Protein AF-A0AAU2DUT3-F1 (afdb_monomer_lite)

Radius of gyration: 10.81 Å; chains: 1; bounding box: 25×24×27 Å

Sequence (73 aa):
MIIITGPQSTSDELEALDDVASILNAVPAFSAALQWAVATALYCMAGWESCPLAVADVTIAEAFGLAVHYLSV

Foldseek 3Di:
DEEEEEDDPDPVRVVVQVVVCVVVVHHYPPDPPDDLVPHQAYEYEPHLVVPPVSVVVVVSCVVVVHHYHYDDD

Structure (mmCIF, N/CA/C/O backbone):
data_AF-A0AAU2DUT3-F1
#
_entry.id   AF-A0AAU2DUT3-F1
#
loop_
_atom_site.group_PDB
_atom_site.id
_atom_site.type_symbol
_atom_site.label_atom_id
_atom_site.label_alt_id
_atom_site.label_comp_id
_atom_site.label_asym_id
_atom_site.label_entity_id
_atom_site.label_seq_id
_atom_site.pdbx_PDB_ins_code
_atom_site.Cartn_x
_atom_site.Cartn_y
_atom_site.Cartn_z
_atom_site.occupancy
_atom_site.B_iso_or_equiv
_atom_site.auth_seq_id
_atom_site.auth_comp_id
_atom_site.auth_asym_id
_atom_site.auth_atom_id
_atom_site.pdbx_PDB_model_num
ATOM 1 N N . MET A 1 1 ? -9.945 -3.560 4.050 1.00 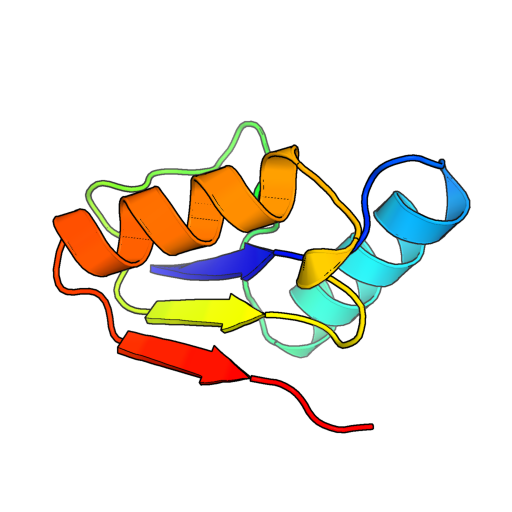91.94 1 MET A N 1
ATOM 2 C CA . MET A 1 1 ? -9.275 -3.872 2.765 1.00 91.94 1 MET A CA 1
ATOM 3 C C . MET A 1 1 ? -7.791 -3.627 2.959 1.00 91.94 1 MET A C 1
ATOM 5 O O . MET A 1 1 ? -7.445 -2.624 3.570 1.00 91.94 1 MET A O 1
ATOM 9 N N . ILE A 1 2 ? -6.926 -4.532 2.512 1.00 96.56 2 ILE A N 1
ATOM 10 C CA . ILE A 1 2 ? -5.476 -4.314 2.580 1.00 96.56 2 ILE A CA 1
ATOM 11 C C . ILE A 1 2 ? -5.034 -3.714 1.248 1.00 96.56 2 ILE A C 1
ATOM 13 O O . ILE A 1 2 ? -5.413 -4.234 0.200 1.00 96.56 2 ILE A O 1
ATOM 17 N N . ILE A 1 3 ? -4.285 -2.614 1.299 1.00 98.00 3 ILE A N 1
ATOM 18 C CA . ILE A 1 3 ? -3.665 -1.997 0.124 1.00 98.00 3 ILE A CA 1
ATOM 19 C C . ILE A 1 3 ? -2.201 -2.420 0.083 1.00 98.00 3 ILE A C 1
ATOM 21 O O . ILE A 1 3 ? -1.565 -2.518 1.134 1.00 98.00 3 ILE A O 1
ATOM 25 N N . ILE A 1 4 ? -1.661 -2.635 -1.114 1.00 98.19 4 ILE A N 1
ATOM 26 C CA . ILE A 1 4 ? -0.218 -2.726 -1.331 1.00 98.19 4 ILE A CA 1
ATOM 27 C C . ILE A 1 4 ? 0.244 -1.651 -2.316 1.00 98.19 4 ILE A C 1
ATOM 29 O O . ILE A 1 4 ? -0.415 -1.393 -3.322 1.00 98.19 4 ILE A O 1
ATOM 33 N N . THR A 1 5 ? 1.371 -1.018 -2.012 1.00 98.00 5 THR A N 1
ATOM 34 C CA . THR A 1 5 ? 2.061 -0.068 -2.887 1.00 98.00 5 THR A CA 1
ATOM 35 C C . THR A 1 5 ? 3.529 -0.462 -3.045 1.00 98.00 5 THR A C 1
ATOM 37 O O . THR A 1 5 ? 4.064 -1.271 -2.280 1.00 98.00 5 THR A O 1
ATOM 40 N N . GLY A 1 6 ? 4.192 0.098 -4.047 1.00 97.31 6 GLY A N 1
ATOM 41 C CA . GLY A 1 6 ? 5.558 -0.250 -4.403 1.00 97.31 6 GLY A CA 1
ATOM 42 C C . GLY A 1 6 ? 6.052 0.515 -5.625 1.00 97.31 6 GLY A C 1
ATOM 43 O O . GLY A 1 6 ? 5.392 1.448 -6.084 1.00 97.31 6 GLY A O 1
ATOM 44 N N . PRO A 1 7 ? 7.217 0.135 -6.169 1.00 96.38 7 PRO A N 1
ATOM 45 C CA . PRO A 1 7 ? 7.640 0.584 -7.490 1.00 96.38 7 PRO A CA 1
ATOM 46 C C . PRO A 1 7 ? 6.527 0.372 -8.528 1.00 96.38 7 PRO A C 1
ATOM 48 O O . PRO A 1 7 ? 5.883 -0.673 -8.545 1.00 96.38 7 PRO A O 1
ATOM 51 N N . GLN A 1 8 ? 6.277 1.381 -9.363 1.00 95.31 8 GLN A N 1
ATOM 52 C CA . GLN A 1 8 ? 5.212 1.367 -10.379 1.00 95.31 8 GLN A CA 1
ATOM 53 C C . GLN A 1 8 ? 5.508 2.318 -11.554 1.00 95.31 8 GLN A C 1
ATOM 55 O O . GLN A 1 8 ? 4.613 2.898 -12.167 1.00 95.31 8 GLN A O 1
ATOM 60 N N . SER A 1 9 ? 6.790 2.525 -11.843 1.00 93.25 9 SER A N 1
ATOM 61 C CA . SER A 1 9 ? 7.298 3.382 -12.919 1.00 93.25 9 SER A CA 1
ATOM 62 C C . SER A 1 9 ? 7.429 2.636 -14.250 1.00 93.25 9 SER A C 1
ATOM 64 O O . SER A 1 9 ? 7.528 3.269 -15.301 1.00 93.25 9 SER A O 1
ATOM 66 N N . THR A 1 10 ? 7.451 1.301 -14.217 1.00 94.62 10 THR A N 1
ATOM 67 C CA . THR A 1 10 ? 7.601 0.432 -15.394 1.00 94.62 10 THR A CA 1
ATOM 68 C C . THR A 1 10 ? 6.530 -0.661 -15.424 1.00 94.62 10 THR A C 1
ATOM 70 O O . THR A 1 10 ? 5.858 -0.909 -14.424 1.00 94.62 10 THR A O 1
ATOM 73 N N . SER A 1 11 ? 6.358 -1.322 -16.574 1.00 95.75 11 SER A N 1
ATOM 74 C CA . SER A 1 11 ? 5.457 -2.478 -16.700 1.00 95.75 11 SER A CA 1
ATOM 75 C C . SER A 1 11 ? 5.851 -3.616 -15.768 1.00 95.75 11 SER A C 1
ATOM 77 O O . SER A 1 11 ? 4.985 -4.201 -15.132 1.00 95.75 11 SER A O 1
ATOM 79 N N . ASP A 1 12 ? 7.150 -3.883 -15.661 1.00 96.56 12 ASP A N 1
ATOM 80 C CA . ASP A 1 12 ? 7.687 -4.998 -14.881 1.00 96.56 12 ASP A CA 1
ATOM 81 C C . ASP A 1 12 ? 7.494 -4.742 -13.380 1.00 96.56 12 ASP A C 1
ATOM 83 O O . ASP A 1 12 ? 7.188 -5.650 -12.613 1.00 96.56 12 ASP A O 1
ATOM 87 N N . GLU A 1 13 ? 7.617 -3.480 -12.958 1.00 95.44 13 GLU A N 1
ATOM 88 C CA . GLU A 1 13 ? 7.310 -3.059 -11.590 1.00 95.44 13 GLU A CA 1
ATOM 89 C C . GLU A 1 13 ? 5.817 -3.210 -11.265 1.00 95.44 13 GLU A C 1
ATOM 91 O O . GLU A 1 13 ? 5.468 -3.683 -10.185 1.00 95.44 13 GLU A O 1
ATOM 96 N N . LEU A 1 14 ? 4.935 -2.859 -12.207 1.00 96.00 14 LEU A N 1
ATOM 97 C CA . LEU A 1 14 ? 3.490 -3.044 -12.054 1.00 96.00 14 LEU A CA 1
ATOM 98 C C . LEU A 1 14 ? 3.103 -4.527 -11.980 1.00 96.00 14 LEU A C 1
ATOM 100 O O . LEU A 1 14 ? 2.278 -4.885 -11.144 1.00 96.00 14 LEU A O 1
ATOM 104 N N . GLU A 1 15 ? 3.699 -5.376 -12.821 1.00 96.88 15 GLU A N 1
ATOM 105 C CA . GLU A 1 15 ? 3.479 -6.829 -12.811 1.00 96.88 15 GLU A CA 1
ATOM 106 C C . GLU A 1 15 ? 3.952 -7.443 -11.488 1.00 96.88 15 GLU A C 1
ATOM 108 O O . GLU A 1 15 ? 3.193 -8.153 -10.834 1.00 96.88 15 GLU A O 1
ATOM 113 N N . ALA A 1 16 ? 5.147 -7.075 -11.016 1.00 95.81 16 ALA A N 1
ATOM 114 C CA . ALA A 1 16 ? 5.648 -7.520 -9.719 1.00 95.81 16 ALA A CA 1
ATOM 115 C C . ALA A 1 16 ? 4.749 -7.070 -8.552 1.00 95.81 16 ALA A C 1
ATOM 117 O O . 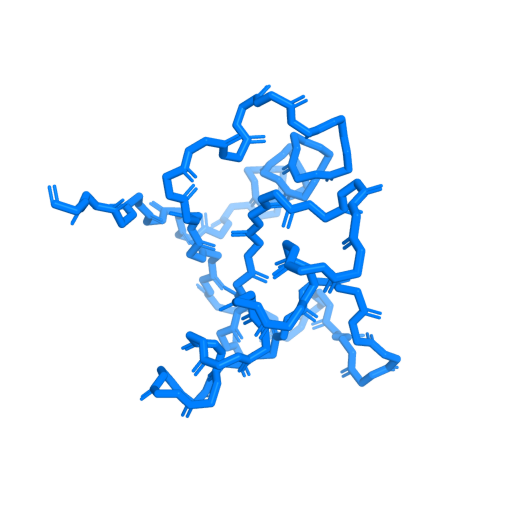ALA A 1 16 ? 4.529 -7.828 -7.606 1.00 95.81 16 ALA A O 1
ATOM 118 N N . LEU A 1 17 ? 4.220 -5.844 -8.601 1.00 96.31 17 LEU A N 1
ATOM 119 C CA . LEU A 1 17 ? 3.290 -5.344 -7.590 1.00 96.31 17 LEU A CA 1
ATOM 120 C C . LEU A 1 17 ? 1.945 -6.089 -7.625 1.00 96.31 17 LEU A C 1
ATOM 122 O O . LEU A 1 17 ? 1.402 -6.388 -6.561 1.00 96.31 17 LEU A O 1
ATOM 126 N N . ASP A 1 18 ? 1.429 -6.430 -8.809 1.00 96.88 18 ASP A N 1
ATOM 127 C CA . ASP A 1 18 ? 0.205 -7.231 -8.965 1.00 96.88 18 ASP A CA 1
ATOM 128 C C . ASP A 1 18 ? 0.387 -8.666 -8.445 1.00 96.88 18 ASP A C 1
ATOM 130 O O . ASP A 1 18 ? -0.449 -9.173 -7.692 1.00 96.88 18 ASP A O 1
ATOM 134 N N . ASP A 1 19 ? 1.530 -9.289 -8.744 1.00 96.62 19 ASP A N 1
ATOM 135 C CA . ASP A 1 19 ? 1.887 -10.621 -8.251 1.00 96.62 19 ASP A CA 1
ATOM 136 C C . ASP A 1 19 ? 1.910 -10.667 -6.717 1.00 96.62 19 ASP A C 1
ATOM 138 O O . ASP A 1 19 ? 1.307 -11.548 -6.090 1.00 96.62 19 ASP A O 1
ATOM 142 N N . VAL A 1 20 ? 2.569 -9.693 -6.080 1.00 96.12 20 VAL A N 1
ATOM 143 C CA . VAL A 1 20 ? 2.617 -9.621 -4.613 1.00 96.12 20 VAL A CA 1
ATOM 144 C C . VAL A 1 20 ? 1.239 -9.288 -4.036 1.00 96.12 20 VAL A C 1
ATOM 146 O O . VAL A 1 20 ? 0.860 -9.852 -3.003 1.00 96.12 20 VAL A O 1
ATOM 149 N N . ALA A 1 21 ? 0.455 -8.431 -4.699 1.00 96.31 21 ALA A N 1
ATOM 150 C CA . ALA A 1 21 ? -0.920 -8.150 -4.299 1.00 96.31 21 ALA A CA 1
ATOM 151 C C . ALA A 1 21 ? -1.773 -9.426 -4.281 1.00 96.31 21 ALA A C 1
ATOM 153 O O . ALA A 1 21 ? -2.477 -9.678 -3.300 1.00 96.31 21 ALA A O 1
ATOM 154 N N . SER A 1 22 ? -1.648 -10.265 -5.311 1.00 96.31 22 SER A N 1
ATOM 155 C CA . SER A 1 22 ? -2.332 -11.555 -5.417 1.00 96.31 22 SER A CA 1
ATOM 156 C C . SER A 1 22 ? -1.958 -12.499 -4.268 1.00 96.31 22 SER A C 1
ATOM 158 O O . SER A 1 22 ? -2.839 -13.043 -3.598 1.00 96.31 22 SER A O 1
ATOM 160 N N . ILE A 1 23 ? -0.662 -12.625 -3.953 1.00 95.19 23 ILE A N 1
ATOM 161 C CA . ILE A 1 23 ? -0.167 -13.467 -2.847 1.00 95.19 23 ILE A CA 1
ATOM 162 C C . ILE A 1 23 ? -0.732 -13.015 -1.493 1.00 95.19 23 ILE A C 1
ATOM 164 O O . ILE A 1 23 ? -1.119 -13.846 -0.669 1.00 95.19 23 ILE A O 1
ATOM 168 N N . LEU A 1 24 ? -0.786 -11.704 -1.253 1.00 93.50 24 LEU A N 1
ATOM 169 C CA . LEU A 1 24 ? -1.277 -11.135 0.004 1.00 93.50 24 LEU A CA 1
ATOM 170 C C . LEU A 1 24 ? -2.802 -10.988 0.057 1.00 93.50 24 LEU A C 1
ATOM 172 O O . LEU A 1 24 ? -3.329 -10.561 1.087 1.00 93.50 24 LEU A O 1
ATOM 176 N N . ASN A 1 25 ? -3.510 -11.331 -1.025 1.00 95.38 25 ASN A N 1
ATOM 177 C CA . ASN A 1 25 ? -4.930 -11.029 -1.200 1.00 95.38 25 ASN A CA 1
ATOM 178 C C . ASN A 1 25 ? -5.233 -9.540 -0.903 1.00 95.38 25 ASN A C 1
ATOM 180 O O . ASN A 1 25 ? -6.198 -9.193 -0.213 1.00 95.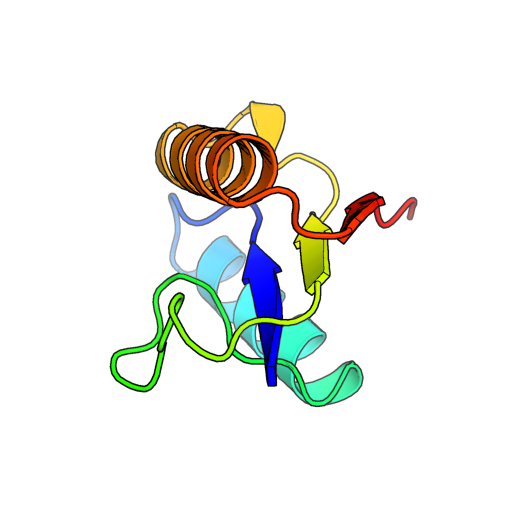38 25 ASN A O 1
ATOM 184 N N . ALA A 1 26 ? -4.339 -8.667 -1.371 1.00 96.69 26 ALA A N 1
ATOM 185 C CA . ALA A 1 26 ? -4.385 -7.219 -1.227 1.00 96.69 26 ALA A CA 1
ATOM 186 C C . ALA A 1 26 ? -4.834 -6.555 -2.539 1.00 96.69 26 ALA A C 1
ATOM 188 O O . ALA A 1 26 ? -4.866 -7.176 -3.598 1.00 96.69 26 ALA A O 1
ATOM 189 N N . VAL A 1 27 ? -5.185 -5.271 -2.466 1.00 97.88 27 VAL A N 1
ATOM 190 C CA . VAL A 1 27 ? -5.513 -4.451 -3.638 1.00 97.88 27 VAL A CA 1
ATOM 191 C C . VAL A 1 27 ? -4.306 -3.565 -3.963 1.00 97.88 27 VAL A C 1
ATOM 193 O O . VAL A 1 27 ? -3.895 -2.796 -3.089 1.00 97.88 27 VAL A O 1
ATOM 196 N N . PRO A 1 28 ? -3.728 -3.633 -5.176 1.00 97.25 28 PRO A N 1
ATOM 197 C CA . PRO A 1 28 ? -2.610 -2.770 -5.533 1.00 97.25 28 PRO A CA 1
ATOM 198 C C . PRO A 1 28 ? -3.071 -1.313 -5.666 1.00 97.25 28 PRO A C 1
ATOM 200 O O . PRO A 1 28 ? -4.190 -1.043 -6.111 1.00 97.25 28 PRO A O 1
ATOM 203 N N . ALA A 1 29 ? -2.215 -0.363 -5.291 1.00 96.00 29 ALA A N 1
ATOM 204 C CA . ALA A 1 29 ? -2.555 1.061 -5.226 1.00 96.00 29 ALA A CA 1
ATOM 205 C C . ALA A 1 29 ? -2.905 1.697 -6.589 1.00 96.00 29 ALA A C 1
ATOM 207 O O . ALA A 1 29 ? -3.596 2.712 -6.645 1.00 96.00 29 ALA A O 1
ATOM 208 N N . PHE A 1 30 ? -2.510 1.079 -7.705 1.00 93.38 30 PHE A N 1
ATOM 209 C CA . PHE A 1 30 ? -2.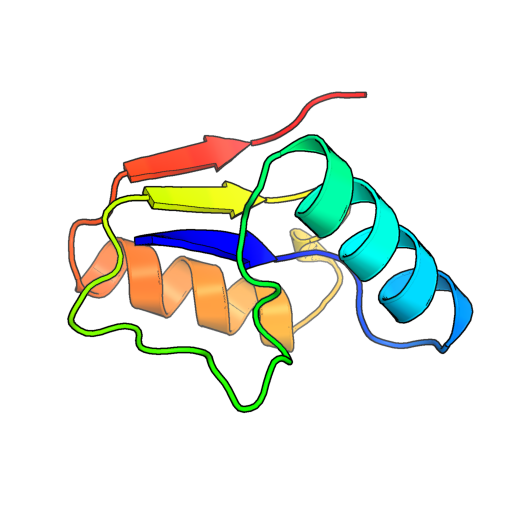922 1.506 -9.048 1.00 93.38 30 PHE A CA 1
ATOM 210 C C . PHE A 1 30 ? -4.281 0.930 -9.494 1.00 93.38 30 PHE A C 1
ATOM 212 O O . PHE A 1 30 ? -4.775 1.273 -10.570 1.00 93.38 30 PHE A O 1
ATOM 219 N N . SER A 1 31 ? -4.894 0.035 -8.710 1.00 95.00 31 SER A N 1
ATOM 22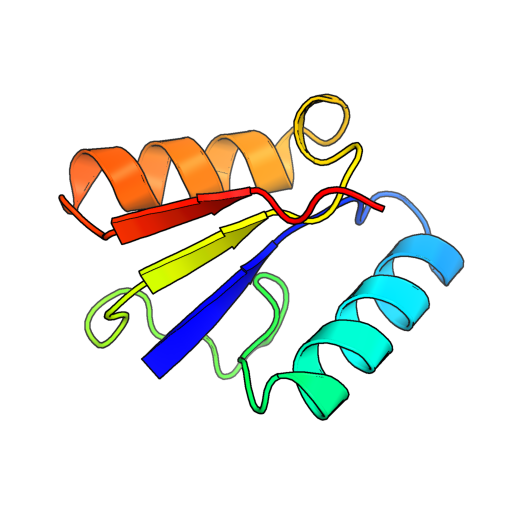0 C CA . SER A 1 31 ? -6.141 -0.635 -9.085 1.00 95.00 31 SER A CA 1
ATOM 221 C C . SER A 1 31 ? -7.322 0.332 -9.140 1.00 95.00 31 SER A C 1
ATOM 223 O O . SER A 1 31 ? -7.574 1.095 -8.210 1.00 95.00 31 SER A O 1
ATOM 225 N N . ALA A 1 32 ? -8.152 0.210 -10.179 1.00 92.69 32 ALA A N 1
ATOM 226 C CA . ALA A 1 32 ? -9.425 0.928 -10.257 1.00 92.69 32 ALA A CA 1
ATOM 227 C C . ALA A 1 32 ? -10.434 0.495 -9.171 1.00 92.69 32 ALA A C 1
ATOM 229 O O . ALA A 1 32 ? -11.398 1.210 -8.905 1.00 92.69 32 ALA A O 1
ATOM 230 N N . ALA A 1 33 ? -10.224 -0.666 -8.540 1.00 90.81 33 ALA A N 1
ATOM 231 C CA . ALA A 1 33 ? -11.042 -1.152 -7.431 1.00 90.81 33 ALA A CA 1
ATOM 232 C C . ALA A 1 33 ? -10.611 -0.580 -6.065 1.00 90.81 33 ALA A C 1
ATOM 234 O O . ALA A 1 33 ? -11.218 -0.914 -5.046 1.00 90.81 33 ALA A O 1
ATOM 235 N N . LEU A 1 34 ? -9.571 0.262 -6.022 1.00 93.56 34 LEU A N 1
ATOM 236 C CA . LEU A 1 34 ? -9.037 0.817 -4.786 1.00 93.56 34 LEU A CA 1
ATOM 237 C C . LEU A 1 34 ? -10.048 1.733 -4.088 1.00 93.56 34 LEU A C 1
ATOM 239 O O . LEU A 1 34 ? -10.610 2.657 -4.673 1.00 93.56 34 LEU A O 1
ATOM 243 N N . GLN A 1 35 ? -10.230 1.509 -2.789 1.00 93.88 35 GLN A N 1
ATOM 244 C CA . GLN A 1 35 ? -11.102 2.313 -1.939 1.00 93.88 35 GLN A CA 1
ATOM 245 C C . GLN A 1 35 ? -10.415 2.662 -0.613 1.00 93.88 35 GLN A C 1
ATOM 247 O O . GLN A 1 35 ? -10.610 1.991 0.399 1.00 93.88 35 GLN A O 1
ATOM 252 N N . TRP A 1 36 ? -9.637 3.749 -0.596 1.00 92.75 36 TRP A N 1
ATOM 253 C CA . TRP A 1 36 ? -8.917 4.227 0.597 1.00 92.75 36 TRP A CA 1
ATOM 254 C C . TRP A 1 36 ? -9.789 4.333 1.858 1.00 92.75 36 TRP A C 1
ATOM 256 O O . TRP A 1 36 ? -9.335 4.004 2.947 1.00 92.75 36 TRP A O 1
ATOM 266 N N . ALA A 1 37 ? -11.064 4.705 1.715 1.00 92.69 37 ALA A N 1
ATOM 267 C CA . ALA A 1 37 ? -11.996 4.849 2.835 1.00 92.69 37 ALA A CA 1
ATOM 268 C C . ALA A 1 37 ? -12.276 3.547 3.617 1.00 92.69 37 ALA A C 1
ATOM 270 O O . ALA A 1 37 ? -12.689 3.612 4.771 1.00 92.69 37 ALA A O 1
ATOM 271 N N . VAL A 1 38 ? -12.079 2.373 3.005 1.00 94.25 38 VAL A N 1
ATOM 272 C CA . VAL A 1 38 ? -12.263 1.057 3.655 1.00 94.25 38 VAL A CA 1
ATOM 273 C C . VAL A 1 38 ? -10.935 0.325 3.876 1.00 94.25 38 VAL A C 1
ATOM 275 O O . VAL A 1 38 ? -10.910 -0.868 4.217 1.00 94.25 38 VAL A O 1
ATOM 278 N N . ALA A 1 39 ? -9.818 1.012 3.633 1.00 96.00 39 ALA A N 1
ATOM 279 C CA . ALA A 1 39 ? -8.495 0.475 3.873 1.00 96.00 39 ALA A CA 1
ATOM 280 C C . ALA A 1 39 ? -8.265 0.291 5.376 1.00 96.00 39 ALA A C 1
ATOM 282 O O . ALA A 1 39 ? -8.698 1.095 6.194 1.00 96.00 39 ALA A O 1
ATOM 283 N N . THR A 1 40 ? -7.602 -0.800 5.740 1.00 95.88 40 THR A N 1
ATOM 284 C CA . THR A 1 40 ? -7.256 -1.120 7.133 1.00 95.88 40 THR A CA 1
ATOM 285 C C . THR A 1 40 ? -5.749 -1.131 7.357 1.00 95.88 40 THR A C 1
ATOM 287 O O . THR A 1 40 ? -5.300 -0.955 8.485 1.00 95.88 40 THR A O 1
ATOM 290 N N . ALA A 1 41 ? -4.975 -1.338 6.292 1.00 97.44 41 ALA A N 1
ATOM 291 C CA . ALA A 1 41 ? -3.522 -1.310 6.307 1.00 97.44 41 ALA A CA 1
ATOM 292 C C . ALA A 1 41 ? -2.981 -1.009 4.903 1.00 97.44 41 ALA A C 1
ATOM 294 O O . ALA A 1 41 ? -3.637 -1.335 3.905 1.00 97.44 41 ALA A O 1
ATOM 295 N N . LEU A 1 42 ? -1.780 -0.438 4.856 1.00 98.12 42 LEU A N 1
ATOM 296 C CA . LEU A 1 42 ? -0.949 -0.290 3.668 1.00 98.12 42 LEU A CA 1
ATOM 297 C C . LEU A 1 42 ? 0.316 -1.141 3.837 1.00 98.12 42 LEU A C 1
ATOM 299 O O . LEU A 1 42 ? 1.020 -1.017 4.836 1.00 98.12 42 LEU A O 1
ATOM 303 N N . TYR A 1 43 ? 0.612 -1.982 2.854 1.00 98.00 43 TYR A N 1
ATOM 304 C CA . TYR A 1 43 ? 1.879 -2.698 2.745 1.00 98.00 43 TYR A CA 1
ATOM 305 C C . TYR A 1 43 ? 2.747 -2.041 1.677 1.00 98.00 43 TYR A C 1
ATOM 307 O O . TYR A 1 43 ? 2.269 -1.746 0.586 1.00 98.00 43 TYR A O 1
ATOM 315 N N . CYS A 1 44 ? 4.021 -1.837 1.978 1.00 97.94 44 CYS A N 1
ATOM 316 C CA . CYS A 1 44 ? 4.977 -1.204 1.083 1.00 97.94 44 CYS A CA 1
ATOM 317 C C . CYS A 1 44 ? 6.018 -2.234 0.645 1.00 97.94 44 CYS A C 1
ATOM 319 O O . CYS A 1 44 ? 6.717 -2.803 1.488 1.00 97.94 44 CYS A O 1
ATOM 321 N N . MET A 1 45 ? 6.127 -2.476 -0.662 1.00 97.00 45 MET A N 1
ATOM 322 C CA . MET A 1 45 ? 7.203 -3.289 -1.233 1.00 97.00 45 MET A CA 1
ATOM 323 C C . MET A 1 45 ? 8.551 -2.577 -1.133 1.00 97.00 45 MET A C 1
ATOM 325 O O . MET A 1 45 ? 8.619 -1.350 -1.171 1.00 97.00 45 MET A O 1
ATOM 329 N N . ALA A 1 46 ? 9.636 -3.347 -1.065 1.00 95.44 46 ALA A N 1
ATOM 330 C CA . ALA A 1 46 ? 10.986 -2.799 -1.115 1.00 95.44 46 ALA A CA 1
ATOM 331 C C . ALA A 1 46 ? 11.183 -1.881 -2.339 1.00 95.44 46 ALA A C 1
ATOM 333 O O . ALA A 1 46 ? 10.803 -2.227 -3.457 1.00 95.44 46 ALA A O 1
ATOM 334 N N . GLY A 1 47 ? 11.787 -0.709 -2.118 1.00 94.88 47 GLY A N 1
ATOM 335 C CA . GLY A 1 47 ? 12.039 0.284 -3.163 1.00 94.88 47 GLY A CA 1
ATOM 336 C C . GLY A 1 47 ? 10.887 1.263 -3.416 1.00 94.88 47 GLY A C 1
ATOM 337 O O . GLY A 1 47 ? 11.026 2.122 -4.291 1.00 94.88 47 GLY A O 1
ATOM 338 N N . TRP A 1 48 ? 9.782 1.186 -2.662 1.00 96.25 48 TRP A N 1
ATOM 339 C CA . TRP A 1 48 ? 8.656 2.126 -2.757 1.00 96.25 48 TRP A CA 1
ATOM 340 C C . TRP A 1 48 ? 9.087 3.593 -2.6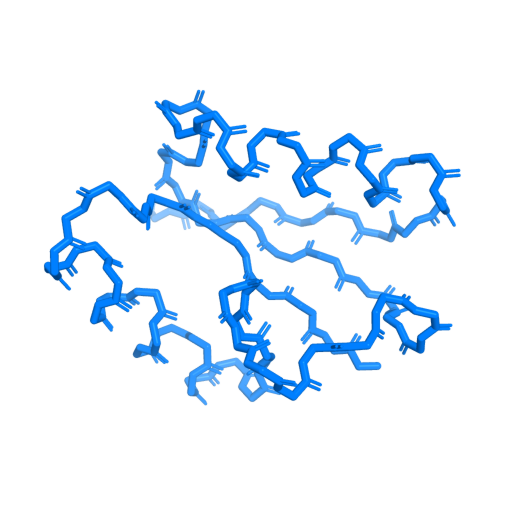13 1.00 96.25 48 TRP A C 1
ATOM 342 O O . TRP A 1 48 ? 8.522 4.464 -3.267 1.00 96.25 48 TRP A O 1
ATOM 352 N N . GLU A 1 49 ? 10.131 3.870 -1.830 1.00 96.50 49 GLU A N 1
ATOM 353 C CA . GLU A 1 49 ? 10.648 5.219 -1.578 1.00 96.50 49 GLU A CA 1
ATOM 354 C C . GLU A 1 49 ? 11.151 5.903 -2.857 1.00 96.50 49 GLU A C 1
ATOM 356 O O . GLU A 1 49 ? 11.201 7.130 -2.937 1.00 96.50 49 GLU A O 1
ATOM 361 N N . SER A 1 50 ? 11.535 5.112 -3.864 1.00 95.06 50 SER A N 1
ATOM 362 C CA . SER A 1 50 ? 12.002 5.615 -5.158 1.00 95.06 50 SER A CA 1
ATOM 363 C C . SER A 1 50 ? 10.863 6.005 -6.106 1.00 95.06 50 SER A C 1
ATOM 365 O O . SER A 1 50 ? 11.107 6.686 -7.103 1.00 95.06 50 SER A O 1
ATOM 367 N N . CYS A 1 51 ? 9.620 5.615 -5.798 1.00 96.44 51 CYS A N 1
ATOM 368 C CA . CYS A 1 51 ? 8.453 5.892 -6.623 1.00 96.44 51 CYS A CA 1
ATOM 369 C C . CYS A 1 51 ? 7.598 7.019 -6.013 1.00 96.44 51 CYS A C 1
ATOM 371 O O . CYS A 1 51 ? 6.977 6.820 -4.967 1.00 96.44 51 CYS A O 1
ATOM 373 N N . PRO A 1 52 ? 7.471 8.189 -6.673 1.00 96.50 52 PRO A N 1
ATOM 374 C CA . PRO A 1 52 ? 6.688 9.309 -6.143 1.00 96.50 52 PRO A CA 1
ATOM 375 C C . PRO A 1 52 ? 5.218 8.978 -5.860 1.00 96.50 52 PRO A C 1
ATOM 377 O O . PRO A 1 52 ? 4.627 9.553 -4.949 1.00 96.50 52 PRO A O 1
ATOM 380 N N . LEU A 1 53 ? 4.626 8.056 -6.626 1.00 96.19 53 LEU A N 1
ATOM 381 C CA . LEU A 1 53 ? 3.245 7.627 -6.410 1.00 96.19 53 LEU A CA 1
ATOM 382 C C . LEU A 1 53 ? 3.116 6.782 -5.137 1.00 96.19 53 LEU A C 1
ATOM 384 O O . LEU A 1 53 ? 2.246 7.060 -4.321 1.00 96.19 53 LEU A O 1
ATOM 388 N N . ALA A 1 54 ? 4.037 5.846 -4.905 1.00 97.25 54 ALA A N 1
ATOM 389 C CA . ALA A 1 54 ? 4.044 5.061 -3.674 1.00 97.25 54 ALA A CA 1
ATOM 390 C C . ALA A 1 54 ? 4.333 5.920 -2.435 1.00 97.25 54 ALA A C 1
ATOM 392 O O . ALA A 1 54 ? 3.751 5.712 -1.372 1.00 97.25 54 ALA A O 1
ATOM 393 N N . VAL A 1 55 ? 5.174 6.950 -2.573 1.00 97.75 55 VAL A N 1
ATOM 394 C CA . VAL A 1 55 ? 5.377 7.949 -1.512 1.00 97.75 55 VAL A CA 1
ATOM 395 C C . VAL A 1 55 ? 4.087 8.709 -1.197 1.00 97.75 55 VAL A C 1
ATOM 397 O O . VAL A 1 55 ? 3.779 8.947 -0.024 1.00 97.75 55 VAL A O 1
ATOM 400 N N . ALA A 1 56 ? 3.305 9.065 -2.219 1.00 97.19 56 ALA A N 1
ATOM 401 C CA . ALA A 1 56 ? 1.996 9.675 -2.017 1.00 97.19 56 ALA A CA 1
ATOM 402 C C . ALA A 1 56 ? 1.028 8.716 -1.302 1.00 97.19 56 ALA A C 1
ATOM 404 O O . ALA A 1 56 ? 0.344 9.144 -0.374 1.00 97.19 56 ALA A O 1
ATOM 405 N N . ASP A 1 57 ? 1.021 7.429 -1.658 1.00 97.56 57 ASP A N 1
ATOM 406 C CA . ASP A 1 57 ? 0.194 6.410 -0.997 1.00 97.56 57 ASP A CA 1
ATOM 407 C C . ASP A 1 57 ? 0.526 6.275 0.495 1.00 97.56 57 ASP A C 1
ATOM 409 O O . ASP A 1 57 ? -0.380 6.242 1.329 1.00 97.56 57 ASP A O 1
ATOM 413 N N . VAL A 1 58 ? 1.815 6.257 0.855 1.00 97.88 58 VAL A N 1
ATOM 414 C CA . VAL A 1 58 ? 2.249 6.227 2.263 1.00 97.88 58 VAL A CA 1
ATOM 415 C C . VAL A 1 58 ? 1.822 7.494 2.994 1.00 97.88 58 VAL A C 1
ATOM 417 O O . VAL A 1 58 ? 1.256 7.408 4.080 1.00 97.88 58 VAL A O 1
ATOM 420 N N . THR A 1 59 ? 1.990 8.662 2.369 1.00 97.62 59 THR A N 1
ATOM 421 C CA . THR A 1 59 ? 1.551 9.943 2.948 1.00 97.62 59 THR A CA 1
ATOM 422 C C . THR A 1 59 ? 0.041 9.942 3.220 1.00 97.62 59 THR A C 1
ATOM 424 O O . THR A 1 59 ? -0.415 10.410 4.264 1.00 97.62 59 THR A O 1
ATOM 427 N N . ILE A 1 60 ? -0.751 9.391 2.294 1.00 96.12 60 ILE A N 1
ATOM 428 C CA . ILE A 1 60 ? -2.199 9.219 2.451 1.00 96.12 60 ILE A CA 1
ATOM 429 C C . ILE A 1 60 ? -2.489 8.265 3.614 1.00 96.12 60 ILE A C 1
ATOM 431 O O . ILE A 1 60 ? -3.272 8.607 4.500 1.00 96.12 60 ILE A O 1
ATOM 435 N N . ALA A 1 61 ? -1.849 7.096 3.651 1.00 97.38 61 ALA A N 1
ATOM 436 C CA . ALA A 1 61 ? -2.057 6.111 4.707 1.00 97.38 61 ALA A CA 1
ATOM 437 C C . ALA A 1 61 ? -1.759 6.674 6.103 1.00 97.38 61 ALA A C 1
ATOM 439 O O . ALA A 1 61 ? -2.567 6.497 7.015 1.00 97.38 61 ALA A O 1
ATOM 440 N N . GLU A 1 62 ? -0.656 7.407 6.253 1.00 96.31 62 GLU A N 1
ATOM 441 C CA . GLU A 1 62 ? -0.288 8.082 7.499 1.00 96.31 62 GLU A CA 1
ATOM 442 C C . GLU A 1 62 ? -1.319 9.143 7.899 1.00 96.31 62 GLU A C 1
ATOM 444 O O . GLU A 1 62 ? -1.754 9.178 9.052 1.00 96.31 62 GLU A O 1
ATOM 449 N N . ALA A 1 63 ? -1.778 9.966 6.950 1.00 95.94 63 ALA A N 1
ATOM 450 C CA . ALA A 1 63 ? -2.794 10.987 7.205 1.00 95.94 63 ALA A CA 1
ATOM 451 C C . ALA A 1 63 ? -4.144 10.390 7.649 1.00 95.94 63 ALA A C 1
ATOM 453 O O . ALA A 1 63 ? -4.852 10.993 8.457 1.00 95.94 63 ALA A O 1
ATOM 454 N N . PHE A 1 64 ? -4.490 9.201 7.149 1.00 93.88 64 PHE A N 1
ATOM 455 C CA . PHE A 1 64 ? -5.685 8.453 7.554 1.00 93.88 64 PHE A CA 1
ATOM 456 C C . PHE A 1 64 ? -5.476 7.576 8.801 1.00 93.88 64 PHE A C 1
ATOM 458 O O . PHE A 1 64 ? -6.428 6.942 9.258 1.00 93.88 64 PHE A O 1
ATOM 465 N N . GLY A 1 65 ? -4.269 7.541 9.376 1.00 95.38 65 GLY A N 1
ATOM 466 C CA . GLY A 1 65 ? -3.953 6.726 10.551 1.00 95.38 65 GLY A CA 1
ATOM 467 C C . GLY A 1 65 ? -3.982 5.218 10.283 1.00 95.38 65 GLY A C 1
ATOM 468 O O . GLY A 1 65 ? -4.251 4.438 11.198 1.00 95.38 65 GLY A O 1
ATOM 469 N N . LEU A 1 66 ? -3.748 4.798 9.036 1.00 96.69 66 LEU A N 1
ATOM 470 C CA . LEU A 1 66 ? -3.673 3.387 8.665 1.00 96.69 66 LEU A CA 1
ATOM 471 C C . LEU A 1 66 ? -2.385 2.751 9.196 1.00 96.69 66 LEU A C 1
ATOM 473 O O . LEU A 1 66 ? -1.344 3.399 9.299 1.00 96.69 66 LEU A O 1
ATOM 477 N N . ALA A 1 67 ? -2.436 1.449 9.482 1.00 97.56 67 ALA A N 1
ATOM 478 C CA . ALA A 1 67 ? -1.229 0.685 9.771 1.00 97.56 67 ALA A CA 1
ATOM 479 C C . ALA A 1 67 ? -0.372 0.566 8.501 1.00 97.56 67 ALA A C 1
ATOM 481 O O . ALA A 1 67 ? -0.853 0.067 7.482 1.00 97.56 67 ALA A O 1
ATOM 482 N N . VAL A 1 68 ? 0.885 1.009 8.568 1.00 97.81 68 VAL A N 1
ATOM 483 C CA . VAL A 1 68 ? 1.853 0.904 7.467 1.00 97.81 68 VAL A CA 1
ATOM 484 C C . VAL A 1 68 ? 2.861 -0.200 7.783 1.00 97.81 68 VAL A C 1
ATOM 486 O O . VAL A 1 68 ? 3.492 -0.194 8.842 1.00 97.81 68 VAL A O 1
ATOM 489 N N . HIS A 1 69 ? 3.005 -1.159 6.870 1.00 97.50 69 HIS A N 1
ATOM 490 C CA . HIS A 1 69 ? 3.903 -2.305 6.995 1.00 97.50 69 HIS A CA 1
ATOM 491 C C . HIS A 1 69 ? 4.915 -2.322 5.853 1.00 97.50 69 HIS A C 1
ATOM 493 O O . HIS A 1 69 ? 4.541 -2.291 4.687 1.00 97.50 69 HIS A O 1
ATOM 499 N N . TYR A 1 70 ? 6.196 -2.443 6.182 1.00 96.00 70 TYR A N 1
ATOM 500 C CA . TYR A 1 70 ? 7.269 -2.506 5.192 1.00 96.00 70 TYR A CA 1
ATOM 501 C C . TYR A 1 70 ? 7.667 -3.960 4.956 1.00 96.00 70 TYR A C 1
ATOM 503 O O . TYR A 1 70 ? 8.064 -4.658 5.891 1.00 96.00 70 TYR A O 1
ATOM 511 N N . LEU A 1 71 ? 7.542 -4.423 3.715 1.00 92.50 71 LEU A N 1
ATOM 512 C CA . LEU A 1 71 ? 7.976 -5.754 3.313 1.00 92.50 71 LEU A CA 1
ATOM 513 C C . LEU A 1 71 ? 9.485 -5.715 3.062 1.00 92.50 71 LEU A C 1
ATOM 515 O O . LEU A 1 71 ? 9.952 -5.098 2.106 1.00 92.50 71 LEU A O 1
ATOM 519 N N . SER A 1 72 ? 10.254 -6.366 3.931 1.00 78.00 72 SER A N 1
ATOM 520 C CA . SER A 1 72 ? 11.667 -6.651 3.680 1.00 78.00 72 SER A CA 1
ATOM 521 C C . SER A 1 72 ? 11.789 -7.921 2.839 1.00 78.00 72 SER A C 1
ATOM 523 O O . SER A 1 72 ? 11.192 -8.937 3.203 1.00 78.00 72 SER A O 1
ATOM 525 N N . VAL A 1 73 ? 12.562 -7.858 1.753 1.00 57.69 73 VAL A N 1
ATOM 526 C CA . VAL A 1 73 ? 13.042 -9.046 1.025 1.00 57.69 73 VAL A CA 1
ATOM 527 C C . VAL A 1 73 ? 14.148 -9.717 1.830 1.00 57.69 73 VAL A C 1
ATOM 529 O O . VAL A 1 73 ? 15.008 -8.971 2.354 1.00 57.69 73 VAL A O 1
#

pLDDT: mean 95.17, std 5.15, range [57.69, 98.19]

Secondary structure (DSSP, 8-state):
-EEEE---SSHHHHHHHHHHHHHHTPEETT-TT--GGG--EEEE-TTGGG-HHHHHHHHHHHHTT-EEEE---